Protein AF-A0A6G3XRC2-F1 (afdb_monomer_lite)

InterPro domains:
  IPR003447 FemABX peptidyl transferase [PS51191] (1-44)

Foldseek 3Di:
DDDPPDPCSVVVCVVCVVVDDDDDDPDDDDDDPDPVVVVVVV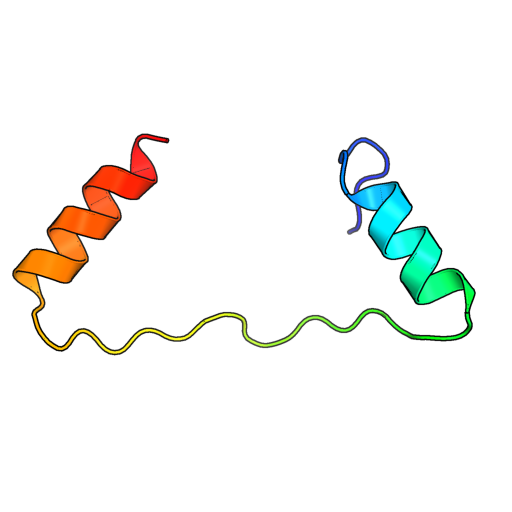VVVVVD

pLDDT: mean 89.86, std 5.93, range [65.25, 96.44]

Radius of gyration: 16.55 Å; chains: 1; bounding box: 36×16×38 Å

Structure (mmCIF, N/CA/C/O backbone):
data_AF-A0A6G3XRC2-F1
#
_entry.id   AF-A0A6G3XRC2-F1
#
loop_
_atom_site.group_PDB
_atom_site.id
_atom_site.type_symbol
_atom_site.label_atom_id
_atom_site.label_alt_id
_atom_site.label_comp_id
_atom_site.label_asym_id
_atom_site.label_entity_id
_atom_site.label_seq_id
_atom_site.pdbx_PDB_ins_code
_atom_site.Cartn_x
_atom_site.Cartn_y
_atom_site.Cartn_z
_atom_site.occupancy
_atom_site.B_iso_or_equiv
_atom_site.auth_seq_id
_atom_site.auth_comp_id
_atom_site.auth_asym_id
_atom_site.auth_atom_id
_atom_site.pdbx_PDB_model_num
ATOM 1 N N . SER A 1 1 ? -3.930 -10.916 11.942 1.00 65.25 1 SER A N 1
ATOM 2 C CA . SER A 1 1 ? -4.540 -10.309 13.144 1.00 65.25 1 SER A CA 1
ATOM 3 C C . SER A 1 1 ? -4.446 -8.807 12.983 1.00 65.25 1 SER A C 1
ATOM 5 O O . SER A 1 1 ? -3.385 -8.364 12.566 1.00 65.25 1 SER A O 1
ATOM 7 N N . LEU A 1 2 ? -5.521 -8.054 13.232 1.00 75.38 2 LEU A N 1
ATOM 8 C CA . LEU A 1 2 ? -5.483 -6.584 13.212 1.00 75.38 2 LEU A CA 1
ATOM 9 C C . LEU A 1 2 ? -4.655 -6.091 14.407 1.00 75.38 2 LEU A C 1
ATOM 11 O O . LEU A 1 2 ? -4.876 -6.561 15.521 1.00 75.38 2 LEU A O 1
ATOM 15 N N . ASP A 1 3 ? -3.692 -5.205 14.163 1.00 84.19 3 ASP A N 1
ATOM 16 C CA . ASP A 1 3 ? -2.844 -4.598 15.193 1.00 84.19 3 ASP A CA 1
ATOM 17 C C . ASP A 1 3 ? -3.468 -3.273 15.654 1.00 84.19 3 ASP A C 1
ATOM 19 O O . ASP A 1 3 ? -3.727 -2.388 14.839 1.00 84.19 3 ASP A O 1
ATOM 23 N N . GLU A 1 4 ? -3.722 -3.139 16.956 1.00 86.06 4 GLU A N 1
ATOM 24 C CA . GLU A 1 4 ? -4.300 -1.928 17.555 1.00 86.06 4 GLU A CA 1
ATOM 25 C C . GLU A 1 4 ? -3.346 -0.727 17.504 1.00 86.06 4 GLU A C 1
ATOM 27 O O . GLU A 1 4 ? -3.784 0.419 17.612 1.00 86.06 4 GLU A O 1
ATOM 32 N N . THR A 1 5 ? -2.045 -0.972 17.328 1.00 90.25 5 THR A N 1
ATOM 33 C CA . THR A 1 5 ? -1.029 0.082 17.218 1.00 90.25 5 THR A CA 1
ATOM 34 C C . THR A 1 5 ? -0.882 0.639 15.797 1.00 90.25 5 THR A C 1
ATOM 36 O O . THR A 1 5 ? -0.199 1.648 15.606 1.00 90.25 5 THR A O 1
ATOM 39 N N . ASP A 1 6 ? -1.555 0.043 14.804 1.00 90.69 6 ASP A N 1
ATOM 40 C CA . ASP A 1 6 ? -1.582 0.548 13.431 1.00 90.69 6 ASP A CA 1
ATOM 41 C C . ASP A 1 6 ? -2.423 1.834 13.341 1.00 90.69 6 ASP A C 1
ATOM 43 O O . ASP A 1 6 ? -3.577 1.893 13.768 1.00 90.69 6 ASP A O 1
ATOM 47 N N . HIS A 1 7 ? -1.877 2.873 12.708 1.00 91.25 7 HIS A N 1
ATOM 48 C CA . HIS A 1 7 ? -2.583 4.131 12.455 1.00 91.25 7 HIS A CA 1
ATOM 49 C C . HIS A 1 7 ? -3.924 3.982 11.699 1.00 91.25 7 HIS A C 1
ATOM 51 O O . HIS A 1 7 ? -4.785 4.856 11.815 1.00 91.25 7 HIS A O 1
ATOM 57 N N . LEU A 1 8 ? -4.135 2.894 10.946 1.00 92.12 8 LEU A N 1
ATOM 58 C CA . LEU A 1 8 ? -5.379 2.605 10.220 1.00 92.12 8 LEU A CA 1
ATOM 59 C C . LEU A 1 8 ? -6.404 1.830 11.053 1.00 92.12 8 LEU A C 1
ATOM 61 O O . LEU A 1 8 ? -7.542 1.658 10.603 1.00 92.12 8 LEU A O 1
ATOM 65 N N . PHE A 1 9 ? -6.053 1.396 12.264 1.00 91.38 9 PHE A N 1
ATOM 66 C CA . PHE A 1 9 ? -6.932 0.597 13.115 1.00 91.38 9 PHE A CA 1
ATOM 67 C C . PHE A 1 9 ? -8.285 1.283 13.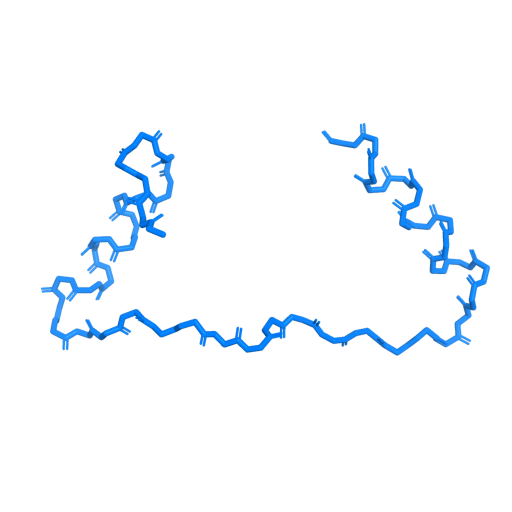363 1.00 91.38 9 PHE A C 1
ATOM 69 O O . PHE A 1 9 ? -9.343 0.687 13.149 1.00 91.38 9 PHE A O 1
ATOM 76 N N . GLY A 1 10 ? -8.267 2.576 13.706 1.00 91.06 10 GLY A N 1
ATOM 77 C CA . GLY A 1 10 ? -9.489 3.355 13.934 1.00 91.06 10 GLY A CA 1
ATOM 78 C C . GLY A 1 10 ? -10.390 3.462 12.696 1.00 91.06 10 GLY A C 1
ATOM 79 O O . GLY A 1 10 ? -11.615 3.479 12.821 1.00 91.06 10 GLY A O 1
ATOM 80 N N . LEU A 1 11 ? -9.812 3.465 11.488 1.00 91.69 11 LEU A N 1
ATOM 81 C CA . LEU A 1 11 ? -10.581 3.491 10.240 1.00 91.69 11 LEU A CA 1
ATOM 82 C C . LEU A 1 11 ? -11.320 2.168 10.016 1.00 91.69 11 LEU A C 1
ATOM 84 O O . LEU A 1 11 ? -12.479 2.170 9.597 1.00 91.69 11 LEU A O 1
ATOM 88 N N . ILE A 1 12 ? -10.663 1.042 10.297 1.00 90.31 12 ILE A N 1
ATOM 89 C CA . ILE A 1 12 ? -11.284 -0.283 10.199 1.00 90.31 12 ILE A CA 1
ATOM 90 C C . ILE A 1 12 ? -12.387 -0.419 11.252 1.00 90.31 12 ILE A C 1
ATOM 92 O O . ILE A 1 12 ? -13.493 -0.842 10.914 1.00 90.31 12 ILE A O 1
ATOM 96 N N . GLN A 1 13 ? -12.141 0.027 12.488 1.00 89.25 13 GLN A N 1
ATOM 97 C CA . GLN A 1 13 ? -13.139 0.025 13.560 1.00 89.25 13 GLN A CA 1
ATOM 98 C C . GLN A 1 13 ? -14.376 0.866 13.206 1.00 89.25 13 GLN A C 1
ATOM 100 O O . GLN A 1 13 ? -15.501 0.414 13.416 1.00 89.25 13 GLN A O 1
ATOM 105 N N . PHE A 1 14 ? -14.188 2.048 12.611 1.00 89.88 14 PHE A N 1
ATOM 106 C CA . PHE A 1 14 ? -15.292 2.873 12.113 1.00 89.88 14 PHE A CA 1
ATOM 107 C C . PHE A 1 14 ? -16.128 2.139 11.052 1.00 89.88 14 PHE A C 1
ATOM 109 O O . PHE A 1 14 ? -17.357 2.163 11.109 1.00 89.88 14 PHE A O 1
ATOM 116 N N . LYS A 1 15 ? -15.476 1.456 10.101 1.00 90.19 15 LYS A N 1
ATOM 117 C CA . LYS A 1 15 ? -16.166 0.726 9.024 1.00 90.19 15 LYS A CA 1
ATOM 118 C C . LYS A 1 15 ? -16.939 -0.488 9.551 1.00 90.19 15 LYS A C 1
ATOM 120 O O . LYS A 1 15 ? -18.112 -0.651 9.219 1.00 90.19 15 LYS A O 1
ATOM 125 N N . VAL A 1 16 ? -16.316 -1.300 10.406 1.00 91.00 16 VAL A N 1
ATOM 126 C CA . VAL A 1 16 ? -16.922 -2.513 10.990 1.00 91.00 16 VAL A CA 1
ATOM 127 C C . VAL A 1 16 ? -18.012 -2.168 12.017 1.00 91.00 16 VAL A C 1
ATOM 129 O O . VAL A 1 16 ? -19.022 -2.861 12.112 1.00 91.00 16 VAL A O 1
ATOM 132 N N . GLY A 1 17 ? -17.882 -1.045 12.732 1.00 85.62 17 GLY A N 1
ATOM 133 C CA . GLY A 1 17 ? -18.821 -0.609 13.776 1.00 85.62 17 GLY A CA 1
ATOM 134 C C . GLY A 1 17 ? -20.258 -0.326 13.311 1.00 85.62 17 GLY A C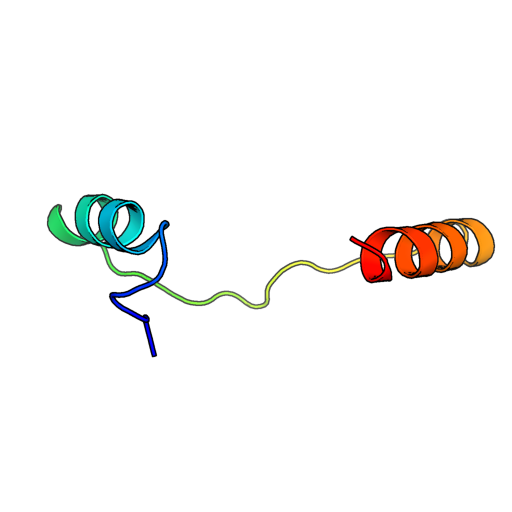 1
ATOM 135 O O . GLY A 1 17 ? -21.154 -0.222 14.142 1.00 85.62 17 GLY A O 1
ATOM 136 N N . THR A 1 18 ? -20.506 -0.246 12.000 1.00 85.50 18 THR A N 1
ATOM 137 C CA . THR A 1 18 ? -21.852 -0.084 11.413 1.00 85.50 18 THR A CA 1
ATOM 138 C C . THR A 1 18 ? -22.562 -1.414 11.113 1.00 85.50 18 THR A C 1
ATOM 140 O O . THR A 1 18 ? -23.615 -1.420 10.479 1.00 85.50 18 THR A O 1
ATOM 143 N N . GLY A 1 19 ? -22.005 -2.537 11.584 1.00 84.06 19 GLY A N 1
ATOM 144 C CA . GLY A 1 19 ? -22.520 -3.888 11.330 1.00 84.06 19 GLY A CA 1
ATOM 145 C C . GLY A 1 19 ? -21.970 -4.532 10.054 1.00 84.06 19 GLY A C 1
ATOM 146 O O . GLY A 1 19 ? -22.523 -5.522 9.586 1.00 84.06 19 GLY A O 1
ATOM 147 N N . GLY A 1 20 ? -20.909 -3.961 9.476 1.00 85.12 20 GLY A N 1
ATOM 148 C CA . GLY A 1 20 ? -20.188 -4.529 8.338 1.00 85.12 20 GLY A CA 1
ATOM 149 C C . GLY A 1 20 ? -19.068 -5.472 8.777 1.00 85.12 20 GLY A C 1
ATOM 150 O O . GLY A 1 20 ? -18.537 -5.350 9.877 1.00 85.12 20 GLY A O 1
ATOM 151 N N . GLU A 1 21 ? -18.666 -6.383 7.896 1.00 86.56 21 GLU A N 1
ATOM 152 C CA . GLU A 1 21 ? -17.570 -7.323 8.141 1.00 86.56 21 GLU A CA 1
ATOM 153 C C . GLU A 1 21 ? -16.326 -6.935 7.333 1.00 86.56 21 GLU A C 1
ATOM 155 O O . GLU A 1 21 ? -16.417 -6.529 6.172 1.00 86.56 21 GLU A O 1
ATOM 160 N N . ALA A 1 22 ? -15.148 -7.063 7.946 1.00 87.88 22 ALA A N 1
ATOM 161 C CA . ALA A 1 22 ? -13.880 -6.944 7.238 1.00 87.88 22 ALA A CA 1
ATOM 162 C C . ALA A 1 22 ? -13.502 -8.312 6.654 1.00 87.88 22 ALA A C 1
ATOM 164 O O . ALA A 1 22 ? -13.308 -9.270 7.400 1.00 87.88 22 ALA A O 1
ATOM 165 N N . VAL A 1 23 ? -13.388 -8.390 5.327 1.00 88.19 23 VAL A N 1
ATOM 166 C CA . VAL A 1 23 ? -13.021 -9.613 4.600 1.00 88.19 23 VAL A CA 1
ATOM 167 C C . VAL A 1 23 ? -11.737 -9.364 3.823 1.00 88.19 23 VAL A C 1
ATOM 169 O O . VAL A 1 23 ? -11.617 -8.371 3.104 1.00 88.19 23 VAL A O 1
ATOM 172 N N . GLU A 1 24 ? -10.775 -10.268 3.976 1.00 88.12 24 GLU A N 1
ATOM 173 C CA . GLU A 1 24 ? -9.532 -10.253 3.213 1.00 88.12 24 GLU A CA 1
ATOM 174 C C . GLU A 1 24 ? -9.778 -10.838 1.818 1.00 88.12 24 GLU A C 1
ATOM 176 O O . GLU A 1 24 ? -10.284 -11.950 1.668 1.00 88.12 24 GLU A O 1
ATOM 181 N N . TYR A 1 25 ? -9.441 -10.064 0.789 1.00 89.56 25 TYR A N 1
ATOM 182 C CA . TYR A 1 25 ? -9.513 -10.493 -0.604 1.00 89.56 25 TYR A CA 1
ATOM 183 C C . TYR A 1 25 ? -8.132 -10.917 -1.099 1.00 89.56 25 TYR A C 1
ATOM 185 O O . TYR A 1 25 ? -7.119 -10.677 -0.452 1.00 89.56 25 TYR A O 1
ATOM 193 N N . VAL A 1 26 ? -8.084 -11.493 -2.301 1.00 91.94 26 VAL A N 1
ATOM 194 C CA . VAL A 1 26 ? -6.863 -12.034 -2.927 1.00 91.94 26 VAL A CA 1
ATOM 195 C C . VAL A 1 26 ? -5.803 -10.964 -3.255 1.00 91.94 26 VAL A C 1
ATOM 197 O O . VAL A 1 26 ? -4.751 -11.281 -3.797 1.00 91.94 26 VAL A O 1
ATOM 200 N N . GLY A 1 27 ? -6.072 -9.702 -2.928 1.00 91.31 27 GLY A N 1
ATOM 201 C CA . GLY A 1 27 ? -5.171 -8.585 -3.156 1.00 91.31 27 GLY A CA 1
ATOM 202 C C . GLY A 1 27 ? -5.142 -8.134 -4.611 1.00 91.31 27 GLY A C 1
ATOM 203 O O . GLY A 1 27 ? -6.064 -8.386 -5.391 1.00 91.31 27 GLY A O 1
ATOM 204 N N . GLU A 1 28 ? -4.077 -7.424 -4.949 1.00 91.25 28 GLU A N 1
ATOM 205 C CA . GLU A 1 28 ? -3.846 -6.863 -6.275 1.00 91.25 28 GLU A CA 1
ATOM 206 C C . GLU A 1 28 ? -3.123 -7.879 -7.168 1.00 91.25 28 GLU A C 1
ATOM 208 O O . GLU A 1 28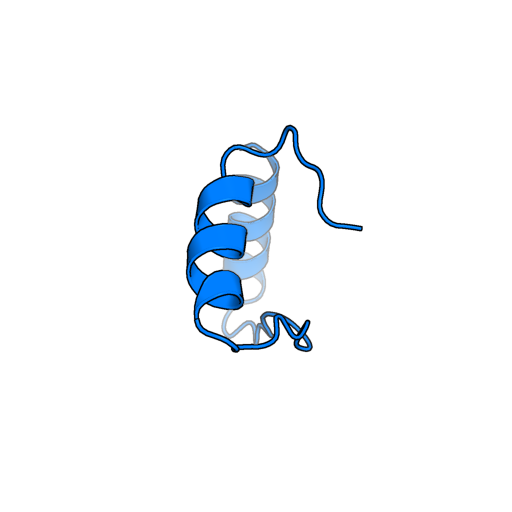 ? -2.304 -8.671 -6.702 1.00 91.25 28 GLU A O 1
ATOM 213 N N . TRP A 1 29 ? -3.472 -7.887 -8.456 1.00 91.38 29 TRP A N 1
ATOM 214 C CA . TRP A 1 29 ? -2.906 -8.795 -9.452 1.00 91.38 29 TRP A CA 1
ATOM 215 C C . TRP A 1 29 ? -2.366 -7.980 -10.619 1.00 91.38 29 TRP A C 1
ATOM 217 O O . TRP A 1 29 ? -3.131 -7.302 -11.307 1.00 91.38 29 TRP A O 1
ATOM 227 N N . ASP A 1 30 ? -1.067 -8.106 -10.879 1.00 91.12 30 ASP A N 1
ATOM 228 C CA . ASP A 1 30 ? -0.394 -7.362 -11.939 1.00 91.12 30 ASP A CA 1
ATOM 229 C C . ASP A 1 30 ? -0.141 -8.219 -13.184 1.00 91.12 30 ASP A C 1
ATOM 231 O O . ASP A 1 30 ? 0.311 -9.366 -13.112 1.00 91.12 30 ASP A O 1
ATOM 235 N N . PHE A 1 31 ? -0.381 -7.631 -14.360 1.00 93.31 31 PHE A N 1
ATOM 2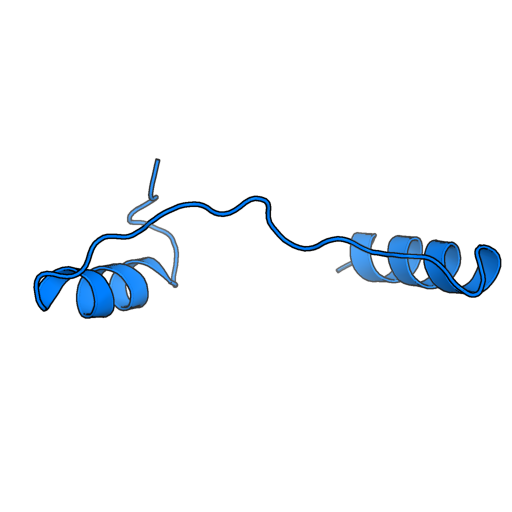36 C CA . PHE A 1 31 ? 0.008 -8.202 -15.649 1.00 93.31 31 PHE A CA 1
ATOM 237 C C . PHE A 1 31 ? 1.027 -7.287 -16.352 1.00 93.31 31 PHE A C 1
ATOM 239 O O . PHE A 1 31 ? 0.646 -6.263 -16.930 1.00 93.31 31 PHE A O 1
ATOM 246 N N . PRO A 1 32 ? 2.333 -7.622 -16.335 1.00 92.00 32 PRO A N 1
ATOM 247 C CA . PRO A 1 32 ? 3.364 -6.743 -16.873 1.00 92.00 32 PRO A CA 1
ATOM 248 C C . PRO A 1 32 ? 3.321 -6.682 -18.403 1.00 92.00 32 PRO A C 1
ATOM 250 O O . PRO A 1 32 ? 3.782 -7.598 -19.089 1.00 92.00 32 PRO A O 1
ATOM 253 N N . LEU A 1 33 ? 2.869 -5.547 -18.944 1.00 93.62 33 LEU A N 1
ATOM 254 C CA . LEU A 1 33 ? 2.941 -5.258 -20.384 1.00 93.62 33 LEU A CA 1
ATOM 255 C C . LEU A 1 33 ? 4.392 -5.077 -20.858 1.00 93.62 33 LEU A C 1
ATOM 257 O O . LEU A 1 33 ? 4.760 -5.514 -21.946 1.00 93.62 33 LEU A O 1
ATOM 261 N N . ASN A 1 34 ? 5.236 -4.465 -20.020 1.00 95.94 34 ASN A N 1
ATOM 262 C CA . ASN A 1 34 ? 6.676 -4.370 -20.235 1.00 95.94 34 ASN A CA 1
ATOM 263 C C . ASN A 1 34 ? 7.426 -4.833 -18.981 1.00 95.94 34 ASN A C 1
ATOM 265 O O . ASN A 1 34 ? 7.436 -4.155 -17.953 1.00 95.94 34 ASN A O 1
ATOM 269 N N . LYS A 1 35 ? 8.099 -5.983 -19.094 1.00 93.88 35 LYS A N 1
ATOM 270 C CA . LYS A 1 35 ? 8.807 -6.632 -17.980 1.00 93.88 35 LYS A CA 1
ATOM 271 C C . LYS A 1 35 ? 9.968 -5.802 -17.428 1.00 93.88 35 LYS A C 1
ATOM 273 O O . LYS A 1 35 ? 10.262 -5.897 -16.241 1.00 93.88 35 LYS A O 1
ATOM 278 N N . LEU A 1 36 ? 10.633 -5.006 -18.270 1.00 96.44 36 LEU A N 1
ATOM 279 C CA . LEU A 1 36 ? 11.756 -4.170 -17.836 1.00 96.44 36 LEU A CA 1
ATOM 280 C C . LEU A 1 36 ? 11.267 -2.999 -16.987 1.00 96.44 36 LEU A C 1
ATOM 282 O O . LEU A 1 36 ? 11.816 -2.759 -15.915 1.00 96.44 36 LEU A O 1
ATOM 286 N N . LEU A 1 37 ? 10.220 -2.306 -17.445 1.00 96.06 37 LEU A N 1
ATOM 287 C CA . LEU A 1 37 ? 9.638 -1.186 -16.704 1.00 96.06 37 LEU A CA 1
ATOM 288 C C . LEU A 1 37 ? 9.000 -1.647 -15.393 1.00 96.06 37 LEU A C 1
ATOM 290 O O . LEU A 1 37 ? 9.237 -1.015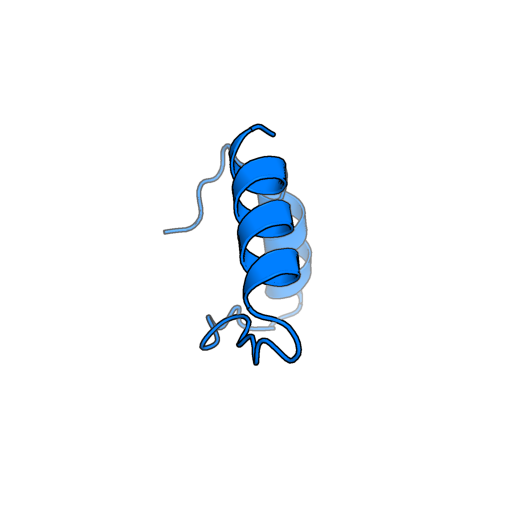 -14.370 1.00 96.06 37 LEU A O 1
ATOM 294 N N . HIS A 1 38 ? 8.274 -2.769 -15.407 1.00 94.88 38 HIS A N 1
ATOM 295 C CA . HIS A 1 38 ? 7.707 -3.362 -14.193 1.00 94.88 38 HIS A CA 1
ATOM 296 C C . HIS A 1 38 ? 8.796 -3.629 -13.150 1.00 94.88 38 HIS A C 1
ATOM 298 O O . HIS A 1 38 ? 8.730 -3.128 -12.037 1.00 94.88 38 HIS A O 1
ATOM 304 N N . LYS A 1 39 ? 9.879 -4.310 -13.546 1.00 94.56 39 LYS A N 1
ATOM 305 C CA . LYS A 1 39 ? 10.984 -4.611 -12.630 1.00 94.56 39 LYS A CA 1
ATOM 306 C C . LYS A 1 39 ? 11.696 -3.355 -12.121 1.00 94.56 39 LYS A C 1
ATOM 308 O O . LYS A 1 39 ? 12.137 -3.322 -10.975 1.00 94.56 39 LYS A O 1
ATOM 313 N N . ALA A 1 40 ? 11.848 -2.334 -12.964 1.00 95.81 40 ALA A N 1
ATOM 314 C CA . ALA A 1 40 ? 12.434 -1.065 -12.545 1.00 95.81 40 ALA A CA 1
ATOM 315 C C . ALA A 1 40 ? 11.561 -0.362 -11.491 1.00 95.81 40 ALA A C 1
ATOM 317 O O . ALA A 1 40 ? 12.100 0.159 -10.513 1.00 95.81 40 ALA A O 1
ATOM 318 N N . LEU A 1 41 ? 10.235 -0.393 -11.666 1.00 94.50 41 LEU A N 1
ATOM 319 C CA . LEU A 1 41 ? 9.280 0.128 -10.693 1.00 94.50 41 LEU A CA 1
ATOM 320 C C . LEU A 1 41 ? 9.330 -0.665 -9.383 1.00 94.50 41 LEU A C 1
ATOM 322 O O . LEU A 1 41 ? 9.439 -0.048 -8.328 1.00 94.50 41 LEU A O 1
ATOM 326 N N . ASP A 1 42 ? 9.353 -1.998 -9.439 1.00 93.31 42 ASP A N 1
ATOM 327 C CA . ASP A 1 42 ? 9.437 -2.847 -8.241 1.00 93.31 42 ASP A CA 1
ATOM 328 C C . ASP A 1 42 ? 10.679 -2.513 -7.399 1.00 93.31 42 ASP A C 1
ATOM 330 O O . ASP A 1 42 ? 10.592 -2.343 -6.183 1.00 93.31 42 ASP A O 1
ATOM 334 N N . ILE A 1 43 ? 11.840 -2.348 -8.050 1.00 95.75 43 ILE A N 1
ATOM 335 C CA . ILE A 1 43 ? 13.101 -1.970 -7.385 1.00 95.75 43 ILE A CA 1
ATOM 336 C C . ILE A 1 43 ? 13.018 -0.566 -6.775 1.00 95.75 43 ILE A C 1
ATOM 338 O O . ILE A 1 43 ? 13.661 -0.297 -5.760 1.00 95.75 43 ILE A O 1
ATOM 342 N N . TYR A 1 44 ? 12.290 0.355 -7.406 1.00 94.38 44 TYR A N 1
ATOM 343 C CA . TYR A 1 44 ? 12.070 1.687 -6.853 1.00 94.38 44 TYR A CA 1
ATOM 344 C C . TYR A 1 44 ? 11.159 1.632 -5.620 1.00 94.38 44 TYR A C 1
ATOM 346 O O . TYR A 1 44 ? 11.513 2.188 -4.581 1.00 94.38 44 TYR A O 1
ATOM 354 N N . MET A 1 45 ? 10.032 0.923 -5.714 1.00 94.75 45 MET A N 1
ATOM 355 C CA . MET A 1 45 ? 9.053 0.799 -4.632 1.00 94.75 45 MET A CA 1
ATOM 356 C C . MET A 1 45 ? 9.633 0.077 -3.415 1.00 94.75 45 MET A C 1
ATOM 358 O O . MET A 1 45 ? 9.363 0.485 -2.292 1.00 94.75 45 MET A O 1
ATOM 362 N N . SER A 1 46 ? 10.506 -0.918 -3.611 1.00 92.62 46 SER A N 1
ATOM 363 C CA . SER A 1 46 ? 11.149 -1.647 -2.508 1.00 92.62 46 SER A CA 1
ATOM 364 C C . SER A 1 46 ? 12.140 -0.810 -1.687 1.00 92.62 46 SER A C 1
ATOM 366 O O . SER A 1 46 ? 12.691 -1.306 -0.707 1.00 92.62 46 SER A O 1
ATOM 368 N N . ARG A 1 47 ? 12.470 0.408 -2.133 1.00 91.56 47 ARG A N 1
ATOM 369 C CA . ARG A 1 47 ? 13.387 1.328 -1.438 1.00 91.56 47 ARG A CA 1
ATOM 370 C C . ARG A 1 47 ? 12.656 2.388 -0.610 1.00 91.56 47 ARG A C 1
ATOM 372 O O . ARG A 1 47 ? 13.333 3.207 0.008 1.00 91.56 47 ARG A O 1
ATOM 379 N N . ARG A 1 48 ? 11.323 2.412 -0.656 1.00 72.25 48 ARG A N 1
ATOM 380 C CA . ARG A 1 48 ? 10.468 3.299 0.137 1.00 72.25 48 ARG A CA 1
ATOM 381 C C . ARG A 1 48 ? 10.080 2.615 1.440 1.00 72.25 48 ARG A C 1
ATOM 383 O O . ARG A 1 48 ? 10.130 3.321 2.468 1.00 72.25 48 ARG A O 1
#

Secondary structure (DSSP, 8-state):
---TTSTTHHHHHHHHTTT-------------SSHHHHHHHHHHHTT-

Organism: NCBI:txid2706086

Sequence (48 aa):
SLDETDHLFGLIQFKVGTGGEAVEYVGEWDFPLNKLLHKALDIYMSRR